Protein AF-A0A4R4FEY7-F1 (afdb_monomer)

Radius of gyration: 31.09 Å; Cα contacts (8 Å, |Δi|>4): 64; chains: 1; bounding box: 68×22×89 Å

Nearest PDB structures (foldseek):
  1wn0-assembly4_D  TM=7.585E-01  e=7.814E-01  Zea mays
  3g6b-assembly1_B  TM=3.145E-01  e=7.622E+00  Thermotoga maritima

Solvent-accessible surface area (backbone atoms only — not comparable to full-atom values): 7203 Å² total; per-residue (Å²): 131,88,80,80,54,65,69,60,53,52,51,53,51,52,55,48,48,67,56,50,48,58,53,53,52,49,52,54,50,52,55,50,51,52,52,51,53,50,52,49,50,57,50,47,56,51,48,52,54,52,50,52,53,50,46,47,57,54,49,30,54,52,22,48,54,39,50,55,77,43,96,46,74,68,39,48,55,50,27,55,55,28,48,59,47,41,72,70,72,46,64,77,87,48,46,66,58,54,52,49,33,50,52,22,54,76,70,65,38,42,68,64,23,48,55,50,47,54,53,50,53,54,54,49,52,55,52,68,74,72,109

Mean predicted aligned error: 7.51 Å

pLDDT: mean 91.66, std 7.87, range [46.84, 97.81]

Structure (mmCIF, N/CA/C/O backbone):
data_AF-A0A4R4FEY7-F1
#
_entry.id   AF-A0A4R4FEY7-F1
#
loop_
_atom_site.group_PDB
_atom_site.id
_atom_site.type_symbol
_atom_site.label_atom_id
_atom_site.label_alt_id
_atom_site.label_comp_id
_atom_site.label_asym_id
_atom_site.label_entity_id
_atom_site.label_seq_id
_atom_site.pdbx_PDB_ins_code
_atom_site.Cartn_x
_atom_site.Cartn_y
_atom_site.Cartn_z
_atom_site.occupancy
_atom_site.B_iso_or_equiv
_atom_site.auth_seq_id
_atom_site.auth_comp_id
_atom_site.auth_asym_id
_atom_site.auth_atom_id
_atom_site.pdbx_PDB_model_num
ATOM 1 N N . MET A 1 1 ? -46.992 4.083 63.323 1.00 46.84 1 MET A N 1
ATOM 2 C CA . MET A 1 1 ? -46.367 4.275 61.996 1.00 46.84 1 MET A CA 1
ATOM 3 C C . MET A 1 1 ? -45.077 5.052 62.200 1.00 46.84 1 MET A C 1
ATOM 5 O O . MET A 1 1 ? -45.157 6.118 62.804 1.00 46.84 1 MET A O 1
ATOM 9 N N . PRO A 1 2 ? -43.904 4.530 61.811 1.00 54.94 2 PRO A N 1
ATOM 10 C CA . PRO A 1 2 ? -42.659 5.277 61.961 1.00 54.94 2 PRO A CA 1
ATOM 11 C C . PRO A 1 2 ? -42.690 6.509 61.040 1.00 54.94 2 PRO A C 1
ATOM 13 O O . PRO A 1 2 ? -43.054 6.396 59.870 1.00 54.94 2 PRO A O 1
ATOM 16 N N . LYS A 1 3 ? -42.367 7.693 61.579 1.00 62.09 3 LYS A N 1
ATOM 17 C CA . LYS A 1 3 ? -42.217 8.931 60.801 1.00 62.09 3 LYS A CA 1
ATOM 18 C C . LYS A 1 3 ? -40.841 8.891 60.144 1.00 62.09 3 LYS A C 1
ATOM 20 O O . LYS A 1 3 ? -39.835 8.901 60.843 1.00 62.09 3 LYS A O 1
ATOM 25 N N . LEU A 1 4 ? -40.804 8.789 58.820 1.00 63.25 4 LEU A N 1
ATOM 26 C CA . LEU A 1 4 ? -39.567 8.940 58.059 1.00 63.25 4 LEU A CA 1
ATOM 27 C C . LEU A 1 4 ? -39.029 10.357 58.276 1.00 63.25 4 LEU A C 1
ATOM 29 O O . LEU A 1 4 ? -39.706 11.329 57.939 1.00 63.25 4 LEU A O 1
ATOM 33 N N . ASP A 1 5 ? -37.827 10.467 58.842 1.00 80.31 5 ASP A N 1
ATOM 34 C CA . ASP A 1 5 ? -37.136 11.746 58.964 1.00 80.31 5 ASP A CA 1
ATOM 35 C C . ASP A 1 5 ? -36.700 12.198 57.570 1.00 80.31 5 ASP A C 1
ATOM 37 O O . ASP A 1 5 ? -35.893 11.544 56.894 1.00 80.31 5 ASP A O 1
ATOM 41 N N . LEU A 1 6 ? -37.271 13.311 57.114 1.00 82.50 6 LEU A N 1
ATOM 42 C CA . LEU A 1 6 ? -37.060 13.838 55.767 1.00 82.50 6 LEU A CA 1
ATOM 43 C C . LEU A 1 6 ? -35.563 14.076 55.502 1.00 82.50 6 LEU A C 1
ATOM 45 O O . LEU A 1 6 ? -35.053 13.724 54.442 1.00 82.50 6 LEU A O 1
ATOM 49 N N . THR A 1 7 ? -34.842 14.578 56.507 1.00 87.31 7 THR A N 1
ATOM 50 C CA . THR A 1 7 ? -33.394 14.825 56.469 1.00 87.31 7 THR A CA 1
ATOM 51 C C . THR A 1 7 ? -32.582 13.546 56.266 1.00 87.31 7 THR A C 1
ATOM 53 O O . THR A 1 7 ? -31.663 13.517 55.445 1.00 87.31 7 THR A O 1
ATOM 56 N N . VAL A 1 8 ? -32.930 12.469 56.979 1.00 87.19 8 VAL A N 1
ATOM 57 C CA . VAL A 1 8 ? -32.264 11.164 56.836 1.00 87.19 8 VAL A CA 1
ATOM 58 C C . VAL A 1 8 ? -32.543 10.587 55.449 1.00 87.19 8 VAL A C 1
ATOM 60 O O . VAL A 1 8 ? -31.625 10.128 54.774 1.00 87.19 8 VAL A O 1
ATOM 63 N N . THR A 1 9 ? -33.786 10.694 54.980 1.00 88.56 9 THR A N 1
ATOM 64 C CA . THR A 1 9 ? -34.2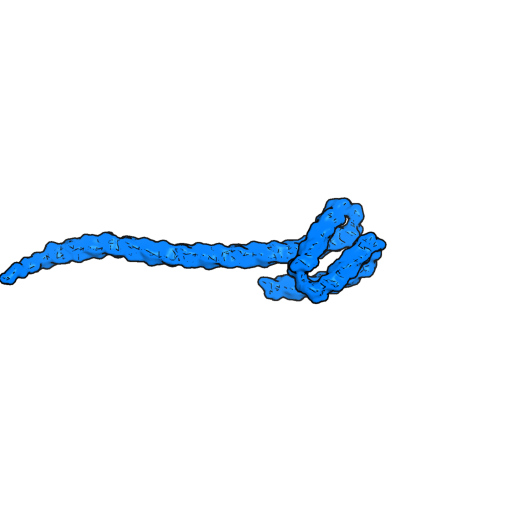02 10.195 53.661 1.00 88.56 9 THR A CA 1
ATOM 65 C C . THR A 1 9 ? -33.456 10.908 52.527 1.00 88.56 9 THR A C 1
ATOM 67 O O . THR A 1 9 ? -32.903 10.253 51.647 1.00 88.56 9 THR A O 1
ATOM 70 N N . ILE A 1 10 ? -33.362 12.242 52.577 1.00 91.19 10 ILE A N 1
ATOM 71 C CA . ILE A 1 10 ? -32.621 13.046 51.591 1.00 91.19 10 ILE A CA 1
ATOM 72 C C . ILE A 1 10 ? -31.123 12.709 51.616 1.00 91.19 10 ILE A C 1
ATOM 74 O O . ILE A 1 10 ? -30.510 12.565 50.560 1.00 91.19 10 ILE A O 1
ATOM 78 N N . SER A 1 11 ? -30.535 12.537 52.803 1.00 91.81 11 SER A N 1
ATOM 79 C CA . SER A 1 11 ? -29.104 12.231 52.943 1.00 91.81 11 SER A CA 1
ATOM 80 C C . SER A 1 11 ? -28.746 10.863 52.355 1.00 91.81 11 SER A C 1
ATOM 82 O O . SER A 1 11 ? -27.734 10.730 51.669 1.00 91.81 11 SER A O 1
ATOM 84 N N . VAL A 1 12 ? -29.602 9.855 52.560 1.00 91.44 12 VAL A N 1
ATOM 85 C CA . VAL A 1 12 ? -29.435 8.516 51.970 1.00 91.44 12 VAL A CA 1
ATOM 86 C C . VAL A 1 12 ? -29.548 8.568 50.445 1.00 91.44 12 VAL A C 1
ATOM 88 O O . VAL A 1 12 ? -28.734 7.958 49.752 1.00 91.44 12 VAL A O 1
ATOM 91 N N . ILE A 1 13 ? -30.503 9.334 49.906 1.00 92.56 13 ILE A N 1
ATOM 92 C CA . ILE A 1 13 ? -30.651 9.520 48.455 1.00 92.56 13 ILE A CA 1
ATOM 93 C C . ILE A 1 13 ? -29.408 10.196 47.865 1.00 92.56 13 ILE A C 1
ATOM 95 O O . ILE A 1 13 ? -28.875 9.720 46.867 1.00 92.56 13 ILE A O 1
ATOM 99 N N . LEU A 1 14 ? -28.903 11.263 48.492 1.00 92.50 14 LEU A N 1
ATOM 100 C CA . LEU A 1 14 ? -27.694 11.954 48.035 1.00 92.50 14 LEU A CA 1
ATOM 101 C C . LEU A 1 14 ? -26.465 11.040 48.056 1.00 92.50 14 LEU A C 1
ATOM 103 O O . LEU A 1 14 ? -25.702 11.035 47.092 1.00 92.50 14 LEU A O 1
ATOM 107 N N . ALA A 1 15 ? -26.298 10.231 49.104 1.00 91.69 15 ALA A N 1
ATOM 108 C CA . ALA A 1 15 ? -25.209 9.259 49.191 1.00 91.69 15 ALA A CA 1
ATOM 109 C C . ALA A 1 15 ? -25.302 8.178 48.095 1.00 91.69 15 ALA A C 1
ATOM 111 O O . ALA A 1 15 ? -24.294 7.818 47.480 1.00 91.69 15 ALA A O 1
ATOM 112 N N . LEU A 1 16 ? -26.513 7.698 47.789 1.00 91.50 16 LEU A N 1
ATOM 113 C CA . LEU A 1 16 ? -26.755 6.763 46.685 1.00 91.50 16 LEU A CA 1
ATOM 114 C C . LEU A 1 16 ? -26.474 7.409 45.322 1.00 91.50 16 LEU A C 1
ATOM 116 O O . LEU A 1 16 ? -25.776 6.831 44.492 1.00 91.50 16 LEU A O 1
ATOM 120 N N . CYS A 1 17 ? -26.945 8.631 45.084 1.00 91.19 17 CYS A N 1
ATOM 121 C CA . CYS A 1 17 ? -26.667 9.350 43.844 1.00 91.19 17 CYS A CA 1
ATOM 122 C C . CYS A 1 17 ? -25.167 9.622 43.669 1.00 91.19 17 CYS A C 1
ATOM 124 O O . CYS A 1 17 ? -24.641 9.414 42.576 1.00 91.19 17 CYS A O 1
ATOM 126 N N . ALA A 1 18 ? -24.463 10.028 44.727 1.00 91.50 18 ALA A N 1
ATOM 127 C CA . ALA A 1 18 ? -23.030 10.316 44.686 1.00 91.50 18 ALA A CA 1
ATOM 128 C C . ALA A 1 18 ? -22.169 9.075 44.394 1.00 91.50 18 ALA A C 1
ATOM 130 O O . ALA A 1 18 ? -21.077 9.211 43.855 1.00 91.50 18 ALA A O 1
ATOM 131 N N . THR A 1 19 ? -22.655 7.870 44.705 1.00 90.19 19 THR A N 1
ATOM 132 C CA . THR A 1 19 ? -21.937 6.606 44.458 1.00 90.19 19 THR A CA 1
ATOM 133 C C . THR A 1 19 ? -22.311 5.970 43.117 1.00 90.19 19 THR A C 1
ATOM 135 O O . THR A 1 19 ? -21.446 5.500 42.370 1.00 90.19 19 THR A O 1
ATOM 138 N N . ILE A 1 20 ? -23.596 5.995 42.760 1.00 93.38 20 ILE A N 1
ATOM 139 C CA . ILE A 1 20 ? -24.102 5.388 41.525 1.00 93.38 20 ILE A CA 1
ATOM 140 C C . ILE A 1 20 ? -23.758 6.252 40.305 1.00 93.38 20 ILE A C 1
ATOM 142 O O . ILE A 1 20 ? -23.357 5.719 39.269 1.00 93.38 20 ILE A O 1
ATOM 146 N N . THR A 1 21 ? -23.863 7.581 40.412 1.00 93.38 21 THR A N 1
ATOM 147 C CA . THR A 1 21 ? -23.668 8.486 39.263 1.00 93.38 21 THR A CA 1
ATOM 148 C C . THR A 1 21 ? -22.259 8.388 38.663 1.00 93.38 21 THR A C 1
ATOM 150 O O . THR A 1 21 ? -22.165 8.209 37.444 1.00 93.38 21 THR A O 1
ATOM 153 N N . PRO A 1 22 ? -21.157 8.414 39.445 1.00 92.06 22 PRO A N 1
ATOM 154 C CA . PRO A 1 22 ? -19.812 8.212 38.902 1.00 92.06 22 PRO A CA 1
ATOM 155 C C . PRO A 1 22 ? -19.632 6.833 38.265 1.00 92.06 22 PRO A C 1
ATOM 157 O O . PRO A 1 22 ? -18.966 6.722 37.238 1.00 92.06 22 PRO A O 1
ATOM 160 N N . SER A 1 23 ? -20.267 5.796 38.819 1.00 92.81 23 SER A N 1
ATOM 161 C CA . SER A 1 23 ? -20.192 4.424 38.300 1.00 92.81 23 SER A CA 1
ATOM 162 C C . SER A 1 23 ? -20.841 4.308 36.916 1.00 92.81 23 SER A C 1
ATOM 164 O O . SER A 1 23 ? -20.221 3.814 35.972 1.00 92.81 23 SER A O 1
ATOM 166 N N . ILE A 1 24 ? -22.060 4.841 36.762 1.00 94.00 24 ILE A N 1
ATOM 167 C CA . ILE A 1 24 ? -22.772 4.895 35.475 1.00 94.00 24 ILE A CA 1
ATOM 168 C C . ILE A 1 24 ? -21.994 5.751 34.471 1.00 94.00 24 ILE A C 1
ATOM 170 O O . ILE A 1 24 ? -21.752 5.318 33.345 1.00 94.00 24 ILE A O 1
ATOM 174 N N . THR A 1 25 ? -21.555 6.941 34.888 1.00 94.69 25 THR A N 1
ATOM 175 C CA . THR A 1 25 ? -20.788 7.865 34.038 1.00 94.69 25 THR A CA 1
ATOM 176 C C . THR A 1 25 ? -19.501 7.215 33.532 1.00 94.69 25 THR A C 1
ATOM 178 O O . THR A 1 25 ? -19.213 7.276 32.338 1.00 94.69 25 THR A O 1
ATOM 181 N N . THR A 1 26 ? -18.763 6.524 34.404 1.00 94.12 26 THR A N 1
ATOM 182 C CA . THR A 1 26 ? -17.527 5.817 34.037 1.00 94.12 26 THR A CA 1
ATOM 183 C C . THR A 1 26 ? -17.809 4.693 33.044 1.00 94.12 26 THR A C 1
ATOM 185 O O . THR A 1 26 ? -17.103 4.564 32.047 1.00 94.12 26 THR A O 1
ATOM 188 N N . PHE A 1 27 ? -18.874 3.914 33.254 1.00 95.50 27 PHE A N 1
ATOM 189 C CA . PHE A 1 27 ? -19.265 2.857 32.323 1.00 95.50 27 PHE A CA 1
ATOM 190 C C . PHE A 1 27 ? -19.634 3.405 30.935 1.00 95.50 27 PHE A C 1
ATOM 192 O O . PHE A 1 27 ? -19.143 2.898 29.922 1.00 95.50 27 PHE A O 1
ATOM 199 N N . LEU A 1 28 ? -20.456 4.461 30.874 1.00 95.12 28 LEU A N 1
ATOM 200 C CA . LEU A 1 28 ? -20.828 5.110 29.613 1.00 95.12 28 LEU A CA 1
ATOM 201 C C . LEU A 1 28 ? -19.598 5.679 28.900 1.00 95.12 28 LEU A C 1
ATOM 203 O O . LEU A 1 28 ? -19.428 5.447 27.701 1.00 95.12 28 LEU A O 1
ATOM 207 N N . ASN A 1 29 ? -18.731 6.379 29.635 1.00 95.94 29 ASN A N 1
ATOM 208 C CA . ASN A 1 29 ? -17.514 6.963 29.086 1.00 95.94 29 ASN A CA 1
ATOM 209 C C . ASN A 1 29 ? -16.577 5.881 28.532 1.00 95.94 29 ASN A C 1
ATOM 211 O O . ASN A 1 29 ? -16.143 5.979 27.389 1.00 95.94 29 ASN A O 1
ATOM 215 N N . ASN A 1 30 ? -16.345 4.797 29.277 1.00 96.25 30 ASN A N 1
ATOM 216 C CA . ASN A 1 30 ? -15.502 3.690 28.824 1.00 96.25 30 ASN A CA 1
ATOM 217 C C . ASN A 1 30 ? -16.069 3.026 27.566 1.00 96.25 30 ASN A C 1
ATOM 219 O O . ASN A 1 30 ? -15.334 2.765 26.616 1.00 96.25 30 ASN A O 1
ATOM 223 N N . ARG A 1 31 ? -17.386 2.796 27.512 1.00 96.69 31 ARG A N 1
ATOM 224 C CA . ARG A 1 31 ? -18.038 2.243 26.317 1.00 96.69 31 ARG A CA 1
ATOM 225 C C . ARG A 1 31 ? -17.882 3.164 25.109 1.00 96.69 31 ARG A C 1
ATOM 227 O O . ARG A 1 31 ? -17.616 2.684 24.006 1.00 96.69 31 ARG A O 1
ATOM 234 N N . HIS A 1 32 ? -18.050 4.468 25.306 1.00 96.75 32 HIS A N 1
ATOM 235 C CA . HIS A 1 32 ? -17.859 5.456 24.251 1.00 96.75 32 HIS A CA 1
ATOM 236 C C . HIS A 1 32 ? -16.401 5.487 23.769 1.00 96.75 32 HIS A C 1
ATOM 238 O O . HIS A 1 32 ? -16.157 5.391 22.569 1.00 96.75 32 HIS A O 1
ATOM 244 N N . GLN A 1 33 ? -15.434 5.538 24.689 1.00 96.25 33 GLN A N 1
ATOM 245 C CA . GLN A 1 33 ? -14.004 5.524 24.371 1.00 96.25 33 GLN A CA 1
ATOM 246 C C . GLN A 1 33 ? -13.587 4.253 23.626 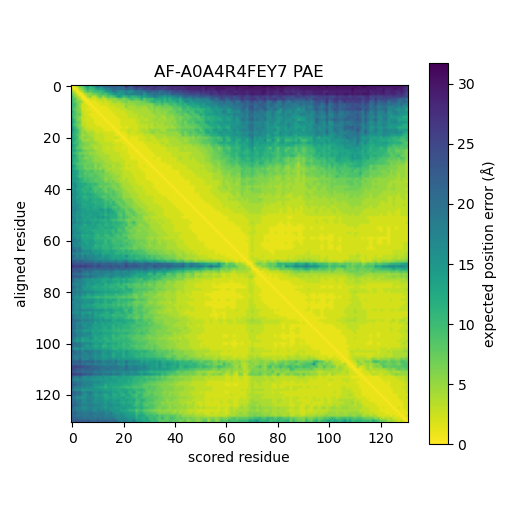1.00 96.25 33 GLN A C 1
ATOM 248 O O . GLN A 1 33 ? -12.868 4.339 22.634 1.00 96.25 33 GLN A O 1
ATOM 253 N N . LEU A 1 34 ? -14.084 3.082 24.036 1.00 97.25 34 LEU A N 1
ATOM 254 C CA . LEU A 1 34 ? -13.835 1.826 23.325 1.00 97.25 34 LEU A CA 1
ATOM 255 C C . LEU A 1 34 ? -14.374 1.869 21.892 1.00 97.25 34 LEU A C 1
ATOM 257 O O . LEU A 1 34 ? -13.686 1.445 20.964 1.00 97.25 34 LEU A O 1
ATOM 261 N N . LYS A 1 35 ? -15.584 2.406 21.695 1.00 97.25 35 LYS A N 1
ATOM 262 C CA . LYS A 1 35 ? -16.168 2.563 20.358 1.00 97.25 35 LYS A CA 1
ATOM 263 C C . LYS A 1 35 ? -15.341 3.518 19.493 1.00 97.25 35 LYS A C 1
ATOM 265 O O . LYS A 1 35 ? -15.076 3.194 18.341 1.00 97.25 35 LYS A O 1
ATOM 270 N N . MET A 1 36 ? -14.927 4.658 20.044 1.00 97.50 36 MET A N 1
ATOM 271 C CA . MET A 1 36 ? -14.096 5.632 19.333 1.00 97.50 36 MET A CA 1
ATOM 272 C C . MET A 1 36 ? -12.747 5.039 18.938 1.00 97.50 36 MET A C 1
ATOM 274 O O . MET A 1 36 ? -12.396 5.077 17.765 1.00 97.50 36 MET A O 1
ATOM 278 N N . LYS A 1 37 ? -12.053 4.386 19.875 1.00 97.50 37 LYS A N 1
ATOM 279 C CA . LYS A 1 37 ? -10.769 3.732 19.603 1.00 97.50 37 LYS A CA 1
ATOM 280 C C . LYS A 1 37 ? -10.888 2.660 18.520 1.00 97.50 37 LYS A C 1
ATOM 282 O O . LYS A 1 37 ? -10.005 2.537 17.681 1.00 97.50 37 LYS A O 1
ATOM 287 N N . LYS A 1 38 ? -11.986 1.897 18.506 1.00 97.38 38 LYS A N 1
ATOM 288 C CA . LYS A 1 38 ? -12.238 0.912 17.446 1.00 97.38 38 LYS A CA 1
ATOM 289 C C . LYS A 1 38 ? -12.373 1.580 16.073 1.00 97.38 38 LYS A C 1
ATOM 291 O O . LYS A 1 38 ? -11.746 1.130 15.124 1.00 97.38 38 LYS A O 1
ATOM 296 N N . LEU A 1 39 ? -13.154 2.657 15.981 1.00 97.19 39 LEU A N 1
ATOM 297 C CA . LEU A 1 39 ? -13.322 3.410 14.734 1.00 97.19 39 LEU A CA 1
ATOM 298 C C . LEU A 1 39 ? -12.010 4.053 14.266 1.00 97.19 39 LEU A C 1
ATOM 300 O O . LEU A 1 39 ? -11.734 4.069 13.071 1.00 97.19 39 LEU A O 1
ATOM 304 N N . GLU A 1 40 ? -11.197 4.559 15.194 1.00 97.31 40 GLU A N 1
ATOM 305 C CA . GLU A 1 40 ? -9.871 5.106 14.893 1.00 97.31 40 GLU A CA 1
ATOM 306 C C . GLU A 1 40 ? -8.930 4.041 14.329 1.00 97.31 40 GLU A C 1
ATOM 308 O O . GLU A 1 40 ? -8.277 4.303 13.324 1.00 97.31 40 GLU A O 1
ATOM 313 N N . LEU A 1 41 ? -8.900 2.840 14.918 1.00 97.38 41 LEU A N 1
ATOM 314 C CA . LEU A 1 41 ? -8.095 1.725 14.411 1.00 97.38 41 LEU A CA 1
ATOM 315 C C . LEU A 1 41 ? -8.547 1.290 13.011 1.00 97.38 41 LEU A C 1
ATOM 317 O O . LEU A 1 41 ? -7.720 1.195 12.112 1.00 97.38 41 LEU A O 1
ATOM 321 N N . GLU A 1 42 ? -9.853 1.120 12.789 1.00 96.62 42 GLU A N 1
ATOM 322 C CA . GLU A 1 42 ? -10.390 0.769 11.465 1.00 96.62 42 GLU A CA 1
ATOM 323 C C . GLU A 1 42 ? -10.083 1.847 10.408 1.00 96.62 42 GLU A C 1
ATOM 325 O O . GLU A 1 42 ? -9.817 1.542 9.244 1.00 96.62 42 GLU A O 1
ATOM 330 N N . LEU A 1 43 ? -10.135 3.128 10.786 1.00 96.19 43 LEU A N 1
ATOM 331 C CA . LEU A 1 43 ? -9.756 4.236 9.908 1.00 96.19 43 LEU A CA 1
ATOM 332 C C . LEU A 1 43 ? -8.249 4.228 9.625 1.00 96.19 43 LEU A C 1
ATOM 334 O O . LEU A 1 43 ? -7.841 4.493 8.494 1.00 96.19 43 LEU A O 1
ATOM 338 N N . GLN A 1 44 ? -7.435 3.948 10.641 1.00 96.62 44 GLN A N 1
ATOM 339 C CA . GLN A 1 44 ? -5.983 3.900 10.536 1.00 96.62 44 GLN A CA 1
ATOM 340 C C . GLN A 1 44 ? -5.540 2.782 9.589 1.00 96.62 44 GLN A C 1
ATOM 342 O O . GLN A 1 44 ? -4.813 3.065 8.644 1.00 96.62 44 GLN A O 1
ATOM 347 N N . GLU A 1 45 ? -6.063 1.565 9.751 1.00 95.94 45 GLU A N 1
ATOM 348 C CA . GLU A 1 45 ? -5.787 0.432 8.853 1.00 95.94 45 GLU A CA 1
ATOM 349 C C . GLU A 1 45 ? -6.143 0.766 7.395 1.00 95.94 45 GLU A C 1
ATOM 351 O O . GLU A 1 45 ? -5.370 0.508 6.470 1.00 95.94 45 GLU A O 1
ATOM 356 N N . LYS A 1 46 ? -7.298 1.411 7.168 1.00 94.44 46 LYS A N 1
ATOM 357 C CA . LYS A 1 46 ? -7.707 1.856 5.825 1.00 94.44 46 LYS A CA 1
ATOM 358 C C . LYS A 1 46 ? -6.752 2.896 5.247 1.00 94.44 46 LYS A C 1
ATOM 360 O O . LYS A 1 46 ? -6.414 2.816 4.068 1.00 94.44 46 LYS A O 1
ATOM 365 N N . LYS A 1 47 ? -6.329 3.874 6.051 1.00 95.12 47 LYS A N 1
ATOM 366 C CA . LYS A 1 47 ? -5.373 4.905 5.624 1.00 95.12 47 LYS A CA 1
ATOM 367 C C . LYS A 1 47 ? -4.017 4.302 5.290 1.00 95.12 47 LYS A C 1
ATOM 369 O O . LYS A 1 47 ? -3.459 4.652 4.258 1.00 95.12 47 LYS A O 1
ATOM 374 N N . GLU A 1 48 ? -3.512 3.399 6.122 1.00 95.62 48 GLU A N 1
ATOM 375 C CA . GLU A 1 48 ? -2.238 2.714 5.894 1.00 95.62 48 GLU A CA 1
ATOM 376 C C . GLU A 1 48 ? -2.260 1.935 4.581 1.00 95.62 48 GLU A C 1
ATOM 378 O O . GLU A 1 48 ? -1.363 2.106 3.759 1.00 95.62 48 GLU A O 1
ATOM 383 N N . LEU A 1 49 ? -3.331 1.179 4.315 1.00 92.44 49 LEU A N 1
ATOM 384 C CA . LEU A 1 49 ? -3.484 0.465 3.048 1.00 92.44 49 LEU A CA 1
ATOM 385 C C . LEU A 1 49 ? -3.559 1.416 1.841 1.00 92.44 49 LEU A C 1
ATOM 387 O O . LEU A 1 49 ? -2.954 1.143 0.803 1.00 92.44 49 LEU A O 1
ATOM 391 N N . LEU A 1 50 ? -4.295 2.526 1.961 1.00 93.50 50 LEU A N 1
ATOM 392 C CA . LEU A 1 50 ? -4.402 3.534 0.902 1.00 93.50 50 LEU A CA 1
ATOM 393 C C . LEU A 1 50 ? -3.050 4.196 0.612 1.00 93.50 50 LEU A C 1
ATOM 395 O O . LEU A 1 50 ? -2.662 4.305 -0.551 1.00 93.50 50 LEU A O 1
ATOM 399 N N . PHE A 1 51 ? -2.324 4.611 1.652 1.00 94.88 51 PHE A N 1
ATOM 400 C CA . PHE A 1 51 ? -1.011 5.235 1.504 1.00 94.88 51 PHE A CA 1
ATOM 401 C C . PHE A 1 51 ? 0.016 4.265 0.942 1.00 94.88 51 PHE A C 1
ATOM 403 O O . PHE A 1 51 ? 0.727 4.634 0.013 1.00 94.88 51 PHE A O 1
ATOM 410 N N . TYR A 1 52 ? 0.032 3.024 1.424 1.00 95.81 52 TYR A N 1
ATOM 411 C CA . TYR A 1 52 ? 0.914 1.995 0.895 1.00 95.81 52 TYR A CA 1
ATOM 412 C C . TYR A 1 52 ? 0.642 1.738 -0.590 1.00 95.81 52 TYR A C 1
ATOM 414 O O . TYR A 1 52 ? 1.551 1.743 -1.413 1.00 95.81 52 TYR A O 1
ATOM 422 N N . ARG A 1 53 ? -0.629 1.599 -0.982 1.00 94.81 53 ARG A N 1
ATOM 423 C CA . ARG A 1 53 ? -0.974 1.402 -2.393 1.00 94.81 53 ARG A CA 1
ATOM 424 C C . ARG A 1 53 ? -0.547 2.595 -3.252 1.00 94.81 53 ARG A C 1
ATOM 426 O O . ARG A 1 53 ? -0.000 2.406 -4.336 1.00 94.81 53 ARG A O 1
ATOM 433 N N . ARG A 1 54 ? -0.781 3.819 -2.771 1.00 95.44 54 ARG A N 1
ATOM 434 C CA . ARG A 1 54 ? -0.341 5.050 -3.435 1.00 95.44 54 ARG A CA 1
ATOM 435 C C . ARG A 1 54 ? 1.178 5.091 -3.605 1.00 95.44 54 ARG A C 1
ATOM 437 O O . ARG A 1 54 ? 1.645 5.435 -4.686 1.00 95.44 54 ARG A O 1
ATOM 444 N N . GLU A 1 55 ? 1.922 4.702 -2.576 1.00 96.69 55 GLU A N 1
ATOM 445 C CA . GLU A 1 55 ? 3.378 4.595 -2.619 1.00 96.69 55 GLU A CA 1
ATOM 446 C C . GLU A 1 55 ? 3.835 3.627 -3.715 1.00 96.69 55 GLU A C 1
ATOM 448 O O . GLU A 1 55 ? 4.702 3.988 -4.507 1.00 96.69 55 GLU A O 1
ATOM 453 N N . VAL A 1 56 ? 3.203 2.453 -3.842 1.00 97.69 56 VAL A N 1
ATOM 454 C CA . VAL A 1 56 ? 3.518 1.495 -4.918 1.00 97.69 56 VAL A CA 1
ATOM 455 C C . VAL A 1 56 ? 3.311 2.122 -6.302 1.00 97.69 56 VAL A C 1
ATOM 457 O O . VAL A 1 56 ? 4.192 2.001 -7.152 1.00 97.69 56 VAL A O 1
ATOM 460 N N . TYR A 1 57 ? 2.202 2.839 -6.536 1.00 96.75 57 TYR A N 1
ATOM 461 C CA . TYR A 1 57 ? 1.982 3.545 -7.809 1.00 96.75 57 TYR A CA 1
ATOM 462 C C . TYR A 1 57 ? 3.064 4.590 -8.093 1.00 96.75 57 TYR A C 1
ATOM 464 O O . TYR A 1 57 ? 3.634 4.620 -9.185 1.00 96.75 57 TYR A O 1
ATOM 472 N N . GLU A 1 58 ? 3.324 5.467 -7.125 1.00 96.19 58 GLU A N 1
ATOM 473 C CA . GLU A 1 58 ? 4.245 6.591 -7.290 1.00 96.19 58 GLU A CA 1
ATOM 474 C C . GLU A 1 58 ? 5.688 6.110 -7.481 1.00 96.19 58 GLU A C 1
ATOM 476 O O . GLU A 1 58 ? 6.387 6.590 -8.378 1.00 96.19 58 GLU A O 1
ATOM 481 N N . ASN A 1 59 ? 6.126 5.128 -6.692 1.00 97.69 59 ASN A N 1
ATOM 482 C CA . ASN A 1 59 ? 7.478 4.593 -6.776 1.00 97.69 59 ASN A CA 1
ATOM 483 C C . ASN A 1 59 ? 7.685 3.716 -8.013 1.00 97.69 59 ASN A C 1
ATOM 485 O O . ASN A 1 59 ? 8.725 3.859 -8.655 1.00 97.69 59 ASN A O 1
ATOM 489 N N . TYR A 1 60 ? 6.703 2.905 -8.426 1.00 97.75 60 TYR A N 1
ATOM 490 C CA . TYR A 1 60 ? 6.801 2.186 -9.699 1.00 97.75 60 TYR A CA 1
ATOM 491 C C . TYR A 1 60 ? 7.009 3.158 -10.863 1.00 97.75 60 TYR A C 1
ATOM 493 O O . TYR A 1 60 ? 7.948 2.998 -11.644 1.00 97.75 60 TYR A O 1
ATOM 501 N N . LEU A 1 61 ? 6.201 4.222 -10.944 1.00 95.94 61 LEU A N 1
ATOM 502 C CA . LEU A 1 61 ? 6.357 5.235 -11.989 1.00 95.94 61 LEU A CA 1
ATOM 503 C C . LEU A 1 61 ? 7.720 5.939 -11.909 1.00 95.94 61 LEU A C 1
ATOM 505 O O . LEU A 1 61 ? 8.404 6.108 -12.920 1.00 95.94 61 LEU A O 1
ATOM 509 N N . LYS A 1 62 ? 8.145 6.327 -10.705 1.00 95.69 62 LYS A N 1
ATOM 510 C CA . LYS A 1 62 ? 9.431 6.991 -10.472 1.00 95.69 62 LYS A CA 1
ATOM 511 C C . LYS A 1 62 ? 10.610 6.140 -10.945 1.00 95.69 62 LYS A C 1
ATOM 513 O O . LYS A 1 62 ? 11.464 6.660 -11.664 1.00 95.69 62 LYS A O 1
ATOM 518 N N . TYR A 1 63 ? 10.683 4.873 -10.538 1.00 95.94 63 TYR A N 1
ATOM 519 C CA . TYR A 1 63 ? 11.821 4.011 -10.866 1.00 95.94 63 TYR A CA 1
ATOM 520 C C . TYR A 1 63 ? 11.776 3.518 -12.310 1.00 95.94 63 TYR A C 1
ATOM 522 O O . TYR A 1 63 ? 12.817 3.511 -12.957 1.00 95.94 63 TYR A O 1
ATOM 530 N N . THR A 1 64 ? 10.587 3.275 -12.874 1.00 95.19 64 THR A N 1
ATOM 531 C CA . THR A 1 64 ? 10.434 3.010 -14.317 1.00 95.19 64 THR A CA 1
ATOM 532 C C . THR A 1 64 ? 11.023 4.151 -15.144 1.00 95.19 64 THR A C 1
ATOM 534 O O . THR A 1 64 ? 11.865 3.931 -16.010 1.00 95.19 64 THR A O 1
ATOM 537 N N . MET A 1 65 ? 10.649 5.398 -14.838 1.00 93.62 65 MET A N 1
ATOM 538 C CA . MET A 1 65 ? 11.152 6.564 -15.567 1.00 93.62 65 MET A CA 1
ATOM 539 C C . MET A 1 65 ? 12.670 6.726 -15.429 1.00 93.62 65 MET A C 1
ATOM 541 O O . MET A 1 65 ? 13.336 7.133 -16.385 1.00 93.62 65 MET A O 1
ATOM 545 N N . ARG A 1 66 ? 13.224 6.401 -14.253 1.00 93.06 66 ARG A N 1
ATOM 546 C CA . ARG A 1 66 ? 14.674 6.394 -14.039 1.00 93.06 66 ARG A CA 1
ATOM 547 C C . ARG A 1 66 ? 15.351 5.343 -14.905 1.00 93.06 66 ARG A C 1
ATOM 549 O O . ARG A 1 66 ? 16.243 5.735 -15.638 1.00 93.06 66 ARG A O 1
ATOM 556 N N . CYS A 1 67 ? 14.879 4.099 -14.924 1.00 91.62 67 CYS A N 1
ATOM 557 C CA . CYS A 1 67 ? 15.438 3.045 -15.778 1.00 91.62 67 CYS A CA 1
ATOM 558 C C . CYS A 1 67 ? 15.349 3.364 -17.277 1.00 91.62 67 CYS A C 1
ATOM 560 O O . CYS A 1 67 ? 16.231 2.978 -18.037 1.00 91.62 67 CYS A O 1
ATOM 562 N N . ILE A 1 68 ? 14.323 4.104 -17.713 1.00 90.94 68 ILE A N 1
ATOM 563 C CA . ILE A 1 68 ? 14.208 4.552 -19.111 1.00 90.94 68 ILE A CA 1
ATOM 564 C C . ILE A 1 68 ? 15.289 5.591 -19.471 1.00 90.94 68 ILE A C 1
ATOM 566 O O . ILE A 1 68 ? 15.779 5.595 -20.598 1.00 90.94 68 ILE A O 1
ATOM 570 N N . HIS A 1 69 ? 15.660 6.487 -18.546 1.00 86.00 69 HIS A N 1
ATOM 571 C CA . HIS A 1 69 ? 16.513 7.654 -18.843 1.00 86.00 69 HIS A CA 1
ATOM 572 C C . HIS A 1 69 ? 17.940 7.569 -18.297 1.00 86.00 69 HIS A C 1
ATOM 574 O O . HIS A 1 69 ? 18.813 8.319 -18.737 1.00 86.00 69 HIS A O 1
ATOM 580 N N . ARG A 1 70 ? 18.172 6.740 -17.283 1.00 80.19 70 ARG A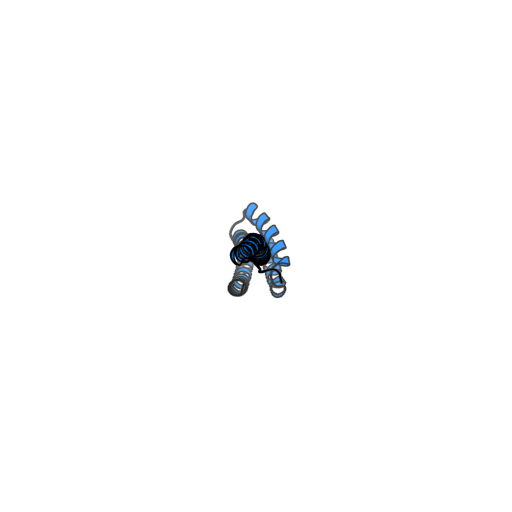 N 1
ATOM 581 C CA . ARG A 1 70 ? 19.426 6.627 -16.543 1.00 80.19 70 ARG A CA 1
ATOM 582 C C . ARG A 1 70 ? 19.740 5.160 -16.317 1.00 80.19 70 ARG A C 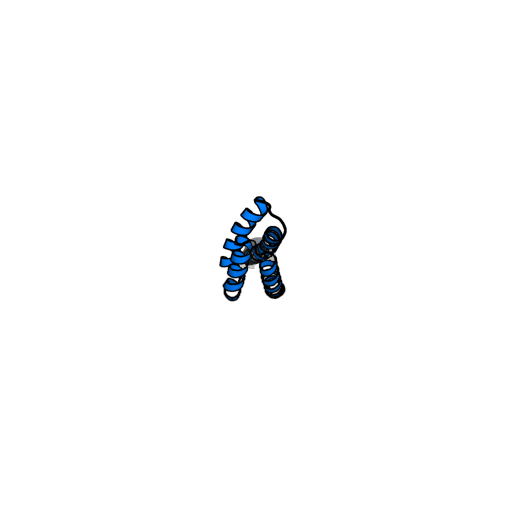1
ATOM 584 O O . ARG A 1 70 ? 18.881 4.377 -15.930 1.00 80.19 70 ARG A O 1
ATOM 591 N N . ASP A 1 71 ? 21.001 4.824 -16.534 1.00 69.69 71 ASP A N 1
ATOM 592 C CA . ASP A 1 71 ? 21.535 3.502 -16.245 1.00 69.69 71 ASP A CA 1
ATOM 593 C C . ASP A 1 71 ? 22.236 3.569 -14.883 1.00 69.69 71 ASP A C 1
ATOM 595 O O . ASP A 1 71 ? 23.427 3.872 -14.795 1.00 69.69 71 ASP A O 1
ATOM 599 N N . ASP A 1 72 ? 21.466 3.407 -13.805 1.00 85.19 72 ASP A N 1
ATOM 600 C CA . ASP A 1 72 ? 22.000 3.302 -12.449 1.00 85.19 72 ASP A CA 1
ATOM 601 C C . ASP A 1 72 ? 21.481 2.043 -11.742 1.00 85.19 72 ASP A C 1
ATOM 603 O O . ASP A 1 72 ? 20.290 1.731 -11.763 1.00 85.19 72 ASP A O 1
ATOM 607 N N . ASN A 1 73 ? 22.408 1.309 -11.119 1.00 86.31 73 ASN A N 1
ATOM 608 C CA . ASN A 1 73 ? 22.135 0.004 -10.510 1.00 86.31 73 ASN A CA 1
ATOM 609 C C . ASN A 1 73 ? 21.113 0.080 -9.365 1.00 86.31 73 ASN A C 1
ATOM 611 O O . ASN A 1 73 ? 20.364 -0.868 -9.148 1.00 86.31 73 ASN A O 1
ATOM 615 N N . GLU A 1 74 ? 21.079 1.197 -8.633 1.00 90.19 74 GLU A N 1
ATOM 616 C CA . GLU A 1 74 ? 20.119 1.409 -7.547 1.00 90.19 74 GLU A CA 1
ATOM 617 C C . GLU A 1 74 ? 18.690 1.503 -8.097 1.00 90.19 74 GLU A C 1
ATOM 619 O O . GLU A 1 74 ? 17.789 0.821 -7.610 1.00 90.19 74 GLU A O 1
ATOM 624 N N . SER A 1 75 ? 18.480 2.295 -9.152 1.00 89.88 75 SER A N 1
ATOM 625 C CA . SER A 1 75 ? 17.170 2.419 -9.792 1.00 89.88 75 SER A CA 1
ATOM 626 C C . SER A 1 75 ? 16.731 1.128 -10.469 1.00 89.88 75 SER A C 1
ATOM 628 O O . SER A 1 75 ? 15.542 0.842 -10.430 1.00 89.88 75 SER A O 1
ATOM 630 N N . ALA A 1 76 ? 17.653 0.333 -11.025 1.00 91.38 76 ALA A N 1
ATOM 631 C CA . ALA A 1 76 ? 17.332 -0.988 -11.571 1.00 91.38 76 ALA A CA 1
ATOM 632 C C . ALA A 1 76 ? 16.815 -1.947 -10.484 1.00 91.38 76 ALA A C 1
ATOM 634 O O . ALA A 1 76 ? 15.749 -2.534 -10.640 1.00 91.38 76 ALA A O 1
ATOM 635 N N . HIS A 1 77 ? 17.506 -2.031 -9.342 1.00 94.56 77 HIS A N 1
ATOM 636 C CA . HIS A 1 77 ? 17.054 -2.852 -8.215 1.00 94.56 77 HIS A CA 1
ATOM 637 C C . HIS A 1 77 ? 15.685 -2.399 -7.685 1.00 94.56 77 HIS A C 1
ATOM 639 O O . HIS A 1 77 ? 14.791 -3.213 -7.461 1.00 94.56 77 HIS A O 1
ATOM 645 N N . LEU A 1 78 ? 15.506 -1.089 -7.489 1.00 96.38 78 LEU A N 1
ATOM 646 C CA . LEU A 1 78 ? 14.236 -0.538 -7.014 1.00 96.38 78 LEU A CA 1
ATOM 647 C C . LEU A 1 78 ? 13.122 -0.722 -8.051 1.00 96.38 78 LEU A C 1
ATOM 649 O O . LEU A 1 78 ? 11.980 -0.976 -7.686 1.00 96.38 78 LEU A O 1
ATOM 653 N N . TYR A 1 79 ? 13.429 -0.637 -9.343 1.00 96.06 79 TYR A N 1
ATOM 654 C CA . TYR A 1 79 ? 12.467 -0.949 -10.392 1.00 96.06 79 TYR A CA 1
ATOM 655 C C . TYR A 1 79 ? 11.971 -2.393 -10.295 1.00 96.06 79 TYR A C 1
ATOM 657 O O . TYR A 1 79 ? 10.759 -2.592 -10.289 1.00 96.06 79 TYR A O 1
ATOM 665 N N . ASP A 1 80 ? 12.868 -3.372 -10.149 1.00 95.00 80 ASP A N 1
ATOM 666 C CA . ASP A 1 80 ? 12.492 -4.787 -10.040 1.00 95.00 80 ASP A CA 1
ATOM 667 C C . ASP A 1 80 ? 11.583 -5.042 -8.825 1.00 95.00 80 ASP A C 1
ATOM 669 O O . ASP A 1 80 ? 10.561 -5.730 -8.928 1.00 95.00 80 ASP A O 1
ATOM 673 N N . GLU A 1 81 ? 11.909 -4.429 -7.683 1.00 96.56 81 GLU A N 1
ATOM 674 C CA . GLU A 1 81 ? 11.097 -4.494 -6.464 1.00 96.56 81 GLU A CA 1
ATOM 675 C C . GLU A 1 81 ? 9.691 -3.922 -6.696 1.00 96.56 81 GLU A C 1
ATOM 677 O O . GLU A 1 81 ? 8.679 -4.586 -6.447 1.00 96.56 81 GLU A O 1
ATOM 682 N N . TYR A 1 82 ? 9.608 -2.700 -7.226 1.00 97.75 82 TYR A N 1
ATOM 683 C CA . TYR A 1 82 ? 8.325 -2.043 -7.452 1.00 97.75 82 TYR A CA 1
ATOM 684 C C . TYR A 1 82 ? 7.540 -2.641 -8.623 1.00 97.75 82 TYR A C 1
ATOM 686 O O . TYR A 1 82 ? 6.316 -2.533 -8.630 1.00 97.75 82 TYR A O 1
ATOM 694 N N . TYR A 1 83 ? 8.187 -3.302 -9.585 1.00 97.56 83 TYR A N 1
ATOM 695 C CA . TYR A 1 83 ? 7.516 -4.060 -10.639 1.00 97.56 83 TYR A CA 1
ATOM 696 C C . TYR A 1 83 ? 6.777 -5.268 -10.062 1.00 97.56 83 TYR A C 1
ATOM 698 O O . TYR A 1 83 ? 5.593 -5.456 -10.348 1.00 97.56 83 TYR A O 1
ATOM 706 N N . ALA A 1 84 ? 7.424 -6.037 -9.180 1.00 97.25 84 ALA A N 1
ATOM 707 C CA . ALA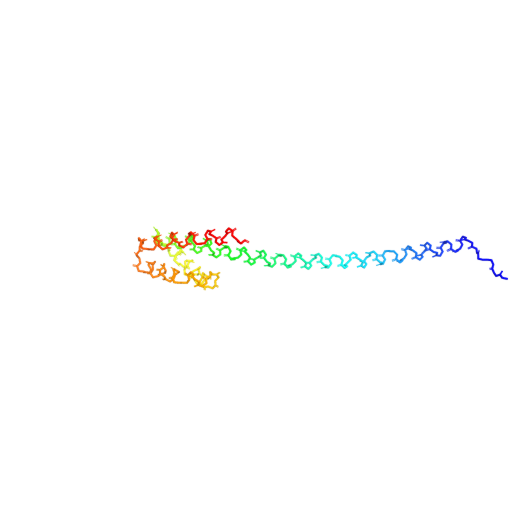 A 1 84 ? 6.769 -7.145 -8.488 1.00 97.25 84 ALA A CA 1
ATOM 708 C C . ALA A 1 84 ? 5.563 -6.665 -7.662 1.00 97.25 84 ALA A C 1
ATOM 710 O O . ALA A 1 84 ? 4.494 -7.278 -7.700 1.00 97.25 84 ALA A O 1
ATOM 711 N N . LEU A 1 85 ? 5.703 -5.532 -6.965 1.00 97.81 85 LEU A N 1
ATOM 712 C CA . LEU A 1 85 ? 4.597 -4.923 -6.222 1.00 97.81 85 LEU A CA 1
ATOM 713 C C . LEU A 1 85 ? 3.486 -4.408 -7.148 1.00 97.81 85 LEU A C 1
ATOM 715 O O . LEU A 1 85 ? 2.307 -4.589 -6.840 1.00 97.81 85 LEU A O 1
ATOM 719 N N . ALA A 1 86 ? 3.824 -3.814 -8.293 1.00 97.50 86 ALA A N 1
ATOM 720 C CA . ALA A 1 86 ? 2.840 -3.350 -9.265 1.00 97.50 86 ALA A CA 1
ATOM 721 C C . ALA A 1 86 ? 1.975 -4.508 -9.785 1.00 97.50 86 ALA A C 1
ATOM 723 O O . ALA A 1 86 ? 0.758 -4.364 -9.852 1.00 97.50 86 ALA A O 1
ATOM 724 N N . LEU A 1 87 ? 2.562 -5.682 -10.049 1.00 96.44 87 LEU A N 1
ATOM 725 C CA . LEU A 1 87 ? 1.809 -6.877 -10.458 1.00 96.44 87 LEU A CA 1
ATOM 726 C C . LEU A 1 87 ? 0.801 -7.368 -9.402 1.00 96.44 87 LEU A C 1
ATOM 728 O O . LEU A 1 87 ? -0.179 -8.016 -9.759 1.00 96.44 87 LEU A O 1
ATOM 732 N N . ILE A 1 88 ? 1.029 -7.070 -8.119 1.00 95.81 88 ILE A N 1
ATOM 733 C CA . ILE A 1 88 ? 0.140 -7.456 -7.012 1.00 95.81 88 ILE A CA 1
ATOM 734 C C . ILE A 1 88 ? -0.949 -6.401 -6.775 1.00 95.81 88 ILE A C 1
ATOM 736 O O . ILE A 1 88 ? -2.102 -6.746 -6.517 1.00 95.81 88 ILE A O 1
ATOM 740 N N . TYR A 1 89 ? -0.580 -5.118 -6.798 1.00 95.25 89 TYR A N 1
ATOM 741 C CA . TYR A 1 89 ? -1.431 -4.036 -6.293 1.00 95.25 89 TYR A CA 1
ATOM 742 C C . TYR A 1 89 ? -2.121 -3.199 -7.370 1.00 95.25 89 TYR A C 1
ATOM 744 O O . TYR A 1 89 ? -3.056 -2.456 -7.043 1.00 95.25 89 TYR A O 1
ATOM 752 N N . PHE A 1 90 ? -1.676 -3.272 -8.625 1.00 95.31 90 PHE A N 1
ATOM 753 C CA . PHE A 1 90 ? -2.345 -2.570 -9.717 1.00 95.31 90 PHE A CA 1
ATOM 754 C C . PHE A 1 90 ? -3.566 -3.374 -10.181 1.00 95.31 90 PHE A C 1
ATOM 756 O O . PHE A 1 90 ? -3.616 -4.590 -9.988 1.00 95.31 90 PHE A O 1
ATOM 763 N N . PRO A 1 91 ? -4.567 -2.723 -10.799 1.00 94.81 91 PRO A N 1
ATOM 764 C CA . PRO A 1 91 ? -5.682 -3.429 -11.408 1.00 94.81 91 PRO A CA 1
ATOM 765 C C . PRO A 1 91 ? -5.176 -4.405 -12.472 1.00 94.81 91 PRO A C 1
ATOM 767 O O . PRO A 1 91 ? -4.280 -4.070 -13.253 1.00 94.81 91 PRO A O 1
ATOM 770 N N . SER A 1 92 ? -5.761 -5.601 -12.514 1.00 94.81 92 SER A N 1
ATOM 771 C CA . SER A 1 92 ? -5.358 -6.678 -13.427 1.00 94.81 92 SER A CA 1
ATOM 772 C C . SER A 1 92 ? -5.439 -6.289 -14.906 1.00 94.81 92 SER A C 1
ATOM 774 O O . SER A 1 92 ? -4.740 -6.852 -15.742 1.00 94.81 92 SER A O 1
ATOM 776 N N . GLU A 1 93 ? -6.260 -5.295 -15.243 1.00 94.56 93 GLU A N 1
ATOM 777 C CA . GLU A 1 93 ? -6.385 -4.738 -16.590 1.00 94.56 93 GLU A CA 1
ATOM 778 C C . GLU A 1 93 ? -5.093 -4.052 -17.058 1.00 94.56 93 GLU A C 1
ATOM 780 O O . GLU A 1 93 ? -4.860 -3.940 -18.260 1.00 94.56 93 GLU A O 1
ATOM 785 N N . LEU A 1 94 ? -4.243 -3.601 -16.127 1.00 95.56 94 LEU A N 1
ATOM 786 C CA . LEU A 1 94 ? -2.968 -2.950 -16.434 1.00 95.56 94 LEU A CA 1
ATOM 787 C C . LEU A 1 94 ? -1.807 -3.940 -16.564 1.00 95.56 94 LEU A C 1
ATOM 789 O O . LEU A 1 94 ? -0.749 -3.550 -17.054 1.00 95.56 94 LEU A O 1
ATOM 793 N N . THR A 1 95 ? -1.979 -5.208 -16.176 1.00 95.56 95 THR A N 1
ATOM 794 C CA . THR A 1 95 ? -0.918 -6.226 -16.246 1.00 95.56 95 THR A CA 1
ATOM 795 C C . THR A 1 95 ? -0.262 -6.328 -17.630 1.00 95.56 95 THR A C 1
ATOM 797 O O . THR A 1 95 ? 0.969 -6.341 -17.671 1.00 95.56 95 THR A O 1
ATOM 800 N N . PRO A 1 96 ? -0.998 -6.322 -18.764 1.00 95.12 96 PRO A N 1
ATOM 801 C CA . PRO A 1 96 ? -0.369 -6.353 -20.086 1.00 95.12 96 PRO A CA 1
ATOM 802 C C . PRO A 1 96 ? 0.571 -5.164 -20.330 1.00 95.12 96 PRO A C 1
ATOM 804 O O . PRO A 1 96 ? 1.678 -5.353 -20.824 1.00 95.12 96 PRO A O 1
ATOM 807 N N . VAL A 1 97 ? 0.166 -3.957 -19.918 1.00 95.06 97 VAL A N 1
ATOM 808 C CA . VAL A 1 97 ? 0.974 -2.733 -20.059 1.00 95.06 97 VAL A CA 1
ATOM 809 C C . VAL A 1 97 ? 2.209 -2.786 -19.156 1.00 95.06 97 VAL A C 1
ATOM 811 O O . VAL A 1 97 ? 3.294 -2.395 -19.572 1.00 95.06 97 VAL A O 1
ATOM 814 N N . LEU A 1 98 ? 2.081 -3.314 -17.934 1.00 96.50 98 LEU A N 1
ATOM 815 C CA . LEU A 1 98 ? 3.220 -3.500 -17.026 1.00 96.50 98 LEU A CA 1
ATOM 816 C C . LEU A 1 98 ? 4.260 -4.466 -17.605 1.00 96.50 98 LEU A C 1
ATOM 818 O O . LEU A 1 98 ? 5.460 -4.196 -17.533 1.00 96.50 98 LEU A O 1
ATOM 822 N N . MET A 1 99 ? 3.806 -5.581 -18.184 1.00 95.88 99 MET A N 1
ATOM 823 C CA . MET A 1 99 ? 4.685 -6.566 -18.817 1.00 95.88 99 MET A CA 1
ATOM 824 C C . MET A 1 99 ? 5.375 -5.996 -20.062 1.00 95.88 99 MET A C 1
ATOM 826 O O . MET A 1 99 ? 6.561 -6.256 -20.256 1.00 95.88 99 MET A O 1
ATOM 830 N N . ASP A 1 100 ? 4.666 -5.193 -20.860 1.00 94.88 100 ASP A N 1
ATOM 831 C CA . ASP A 1 100 ? 5.220 -4.518 -22.039 1.00 94.88 100 ASP A CA 1
ATOM 832 C C . ASP A 1 100 ? 6.309 -3.502 -21.659 1.00 94.88 100 ASP A C 1
ATOM 834 O O . ASP A 1 100 ? 7.418 -3.541 -22.194 1.00 94.88 100 ASP A O 1
ATOM 838 N N . ILE A 1 101 ? 6.057 -2.667 -20.643 1.00 95.25 101 ILE A N 1
ATOM 839 C CA . ILE A 1 101 ? 7.071 -1.759 -20.084 1.00 95.25 101 ILE A CA 1
ATOM 840 C C . ILE A 1 101 ? 8.287 -2.554 -19.606 1.00 95.25 101 ILE A C 1
ATOM 842 O O . ILE A 1 101 ? 9.412 -2.188 -19.931 1.00 95.25 101 ILE A O 1
ATOM 846 N N . ASN A 1 102 ? 8.090 -3.648 -18.866 1.00 95.69 102 ASN A N 1
ATOM 847 C CA . ASN A 1 102 ? 9.196 -4.474 -18.382 1.00 95.69 102 ASN A CA 1
ATOM 848 C C . ASN A 1 102 ? 10.010 -5.095 -19.520 1.00 95.69 102 ASN A C 1
ATOM 850 O O . ASN A 1 102 ? 11.242 -5.085 -19.488 1.00 95.69 102 ASN A O 1
ATOM 854 N N . GLN A 1 103 ? 9.350 -5.575 -20.571 1.00 94.00 103 GLN A N 1
ATOM 855 C CA . GLN A 1 103 ? 10.036 -6.045 -21.767 1.00 94.00 103 GLN A CA 1
ATOM 856 C C . GLN A 1 103 ? 10.827 -4.913 -22.443 1.00 94.00 103 GLN A C 1
ATOM 858 O O . GLN A 1 103 ? 11.985 -5.107 -22.816 1.00 94.00 103 GLN A O 1
ATOM 863 N N . CYS A 1 104 ? 10.254 -3.717 -22.573 1.00 91.25 104 CYS A N 1
ATOM 864 C CA . CYS A 1 104 ? 10.930 -2.583 -23.201 1.00 91.25 104 CYS A CA 1
ATOM 865 C C . CYS A 1 104 ? 12.119 -2.069 -22.364 1.00 91.25 104 CYS A C 1
ATOM 867 O O . CYS A 1 104 ? 13.179 -1.779 -22.924 1.00 91.25 104 CYS A O 1
ATOM 869 N N . VAL A 1 105 ? 11.993 -2.033 -21.034 1.00 90.50 105 VAL A N 1
ATOM 870 C CA . VAL A 1 105 ? 13.070 -1.649 -20.105 1.00 90.50 105 VAL A CA 1
ATOM 871 C C . VAL A 1 105 ? 14.215 -2.662 -20.161 1.00 90.50 105 VAL A C 1
ATOM 873 O O . VAL A 1 105 ? 15.369 -2.279 -20.350 1.00 90.50 105 VAL A O 1
ATOM 876 N N . THR A 1 106 ? 13.912 -3.961 -20.085 1.00 88.94 106 THR A N 1
ATOM 877 C CA . THR A 1 106 ? 14.929 -5.032 -20.124 1.00 88.94 106 THR A CA 1
ATOM 878 C C . THR A 1 106 ? 15.644 -5.130 -21.473 1.00 88.94 106 THR A C 1
ATOM 880 O O . THR A 1 106 ? 16.850 -5.373 -21.519 1.00 88.94 106 THR A O 1
ATOM 883 N N . THR A 1 107 ? 14.939 -4.880 -22.579 1.00 89.44 107 THR A N 1
ATOM 884 C CA . THR A 1 107 ? 15.524 -4.834 -23.934 1.00 89.44 107 THR A CA 1
ATOM 885 C C . THR A 1 107 ? 16.185 -3.495 -24.276 1.00 89.44 107 THR A C 1
ATOM 887 O O . THR A 1 107 ? 16.726 -3.344 -25.371 1.00 89.44 107 THR A O 1
ATOM 890 N N . ARG A 1 108 ? 16.186 -2.529 -23.343 1.00 84.06 108 ARG A N 1
ATOM 891 C CA . ARG A 1 108 ? 16.719 -1.166 -23.512 1.00 84.06 108 ARG A CA 1
ATOM 892 C C . ARG A 1 108 ? 16.094 -0.397 -24.684 1.00 84.06 108 ARG A C 1
ATOM 894 O O . ARG A 1 108 ? 16.732 0.466 -25.290 1.00 84.06 108 ARG A O 1
ATOM 901 N N . ASN A 1 109 ? 14.822 -0.661 -24.979 1.00 84.06 109 ASN A N 1
ATOM 902 C CA . ASN A 1 109 ? 14.043 0.095 -25.953 1.00 84.06 109 ASN A CA 1
ATOM 903 C C . ASN A 1 109 ? 13.368 1.307 -25.290 1.00 84.06 109 ASN A C 1
ATOM 905 O O . ASN A 1 109 ? 12.176 1.297 -24.972 1.00 84.06 109 ASN A O 1
ATOM 909 N N . GLY A 1 110 ? 14.153 2.363 -25.056 1.00 80.25 110 GLY A N 1
ATOM 910 C CA . GLY A 1 110 ? 13.707 3.543 -24.308 1.00 80.25 110 GLY A CA 1
ATOM 911 C C . GLY A 1 110 ? 12.521 4.288 -24.934 1.00 80.25 110 GLY A C 1
ATOM 912 O O . GLY A 1 110 ? 11.670 4.783 -24.202 1.00 80.25 110 GLY A O 1
ATOM 913 N N . PHE A 1 111 ? 12.419 4.330 -26.269 1.00 79.75 111 PHE A N 1
ATOM 914 C CA . PHE A 1 111 ? 11.322 5.023 -26.959 1.00 79.75 111 PHE A CA 1
ATOM 915 C C . PHE A 1 111 ? 9.975 4.321 -26.732 1.00 79.75 111 PHE A C 1
ATOM 917 O O . PHE A 1 111 ? 9.035 4.950 -26.255 1.00 79.75 111 PHE A O 1
ATOM 924 N N . GLN A 1 112 ? 9.903 3.005 -26.972 1.00 82.75 112 GLN A N 1
ATOM 925 C CA . GLN A 1 112 ? 8.682 2.227 -26.714 1.00 82.75 112 GLN A CA 1
ATOM 926 C C . GLN A 1 112 ? 8.331 2.194 -25.222 1.00 82.75 112 GLN A C 1
ATOM 928 O O . GLN A 1 112 ? 7.168 2.361 -24.858 1.00 82.75 112 GLN A O 1
ATOM 933 N N . SER A 1 113 ? 9.345 2.084 -24.353 1.00 84.50 113 SER A N 1
ATOM 934 C CA . SER A 1 113 ? 9.146 2.164 -22.900 1.00 84.50 113 SER A CA 1
ATOM 935 C C . SER A 1 113 ? 8.479 3.477 -22.488 1.00 84.50 113 SER A C 1
ATOM 937 O O . SER A 1 113 ? 7.615 3.480 -21.616 1.00 84.50 113 SER A O 1
ATOM 939 N N . LEU A 1 114 ? 8.876 4.598 -23.101 1.00 90.81 114 LEU A N 1
ATOM 940 C CA . LEU A 1 114 ? 8.345 5.920 -22.777 1.00 90.81 114 LEU A CA 1
ATOM 941 C C . LEU A 1 114 ? 6.885 6.083 -23.219 1.00 90.81 114 LEU A C 1
ATOM 943 O O . LEU A 1 114 ? 6.088 6.662 -22.479 1.00 90.81 114 LEU A O 1
ATOM 947 N N . ASP A 1 115 ? 6.518 5.562 -24.389 1.00 91.38 115 ASP A N 1
ATOM 948 C CA . ASP A 1 115 ? 5.135 5.595 -24.872 1.00 91.38 115 ASP A CA 1
ATOM 949 C C . ASP A 1 115 ? 4.208 4.776 -23.963 1.00 91.38 115 ASP A C 1
ATOM 951 O O . ASP A 1 115 ? 3.211 5.309 -23.459 1.00 91.38 115 ASP A O 1
ATOM 955 N N . ALA A 1 116 ? 4.590 3.532 -23.655 1.00 91.19 116 ALA A N 1
ATOM 956 C CA . ALA A 1 116 ? 3.847 2.666 -22.739 1.00 91.19 116 ALA A CA 1
ATOM 957 C C . ALA A 1 116 ? 3.772 3.263 -21.318 1.00 91.19 116 ALA A C 1
ATOM 959 O O . ALA A 1 116 ? 2.715 3.268 -20.680 1.00 91.19 116 ALA A O 1
ATOM 960 N N . PHE A 1 117 ? 4.863 3.867 -20.836 1.00 94.50 117 PHE A N 1
ATOM 961 C CA . PHE A 1 117 ? 4.901 4.588 -19.562 1.00 94.50 117 PHE A CA 1
ATOM 962 C C . PHE A 1 117 ? 3.926 5.776 -19.521 1.00 94.50 117 PHE A C 1
ATOM 964 O O . PHE A 1 117 ? 3.239 5.995 -18.516 1.00 94.50 117 PHE A O 1
ATOM 971 N N . ASN A 1 118 ? 3.851 6.559 -20.600 1.00 93.50 118 ASN A N 1
ATOM 972 C CA . ASN A 1 118 ? 2.956 7.711 -20.690 1.00 93.50 118 ASN A CA 1
ATOM 973 C C . ASN A 1 118 ? 1.483 7.288 -20.695 1.00 93.50 118 ASN A C 1
ATOM 975 O O . ASN A 1 118 ? 0.645 7.973 -20.099 1.00 93.50 118 ASN A O 1
ATOM 979 N N . GLU A 1 119 ? 1.156 6.172 -21.350 1.00 92.38 119 GLU A N 1
ATOM 980 C CA . GLU A 1 119 ? -0.179 5.578 -21.299 1.00 92.38 119 GLU A CA 1
ATOM 981 C C . GLU A 1 119 ? -0.524 5.119 -19.879 1.00 92.38 119 GLU A C 1
ATOM 983 O O . GLU A 1 119 ? -1.533 5.552 -19.311 1.00 92.38 119 GLU A O 1
ATOM 988 N N . LEU A 1 120 ? 0.361 4.338 -19.256 1.00 94.00 120 LEU A N 1
ATOM 989 C CA . LEU A 1 120 ? 0.169 3.855 -17.894 1.00 94.00 120 LEU A CA 1
ATOM 990 C C . LEU A 1 120 ? -0.012 5.006 -16.892 1.00 94.00 120 LEU A C 1
ATOM 992 O O . LEU A 1 120 ? -0.906 4.968 -16.045 1.00 94.00 120 LEU A O 1
ATOM 996 N N . SER A 1 121 ? 0.783 6.0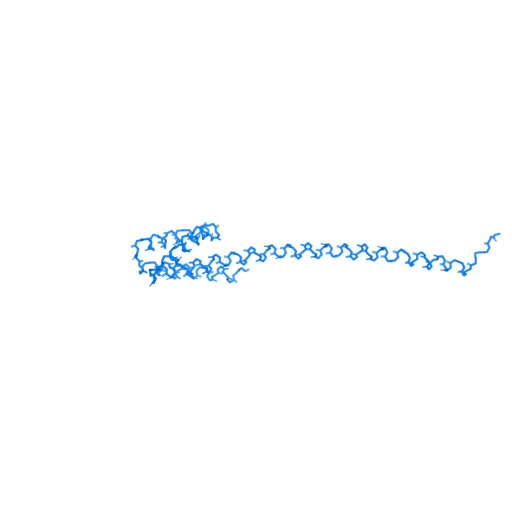70 -17.017 1.00 94.44 121 SER A N 1
ATOM 997 C CA . SER A 1 121 ?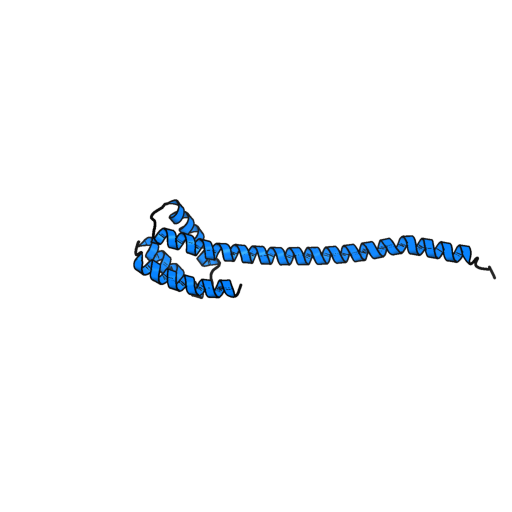 0.700 7.255 -16.154 1.00 94.44 121 SER A CA 1
ATOM 998 C C . SER A 1 121 ? -0.667 7.948 -16.226 1.00 94.44 121 SER A C 1
ATOM 1000 O O . SER A 1 121 ? -1.148 8.479 -15.219 1.00 94.44 121 SER A O 1
ATOM 1002 N N . LYS A 1 122 ? -1.333 7.939 -17.391 1.00 93.38 122 LYS A N 1
ATOM 1003 C CA . LYS A 1 122 ? -2.699 8.474 -17.539 1.00 93.38 122 LYS A CA 1
ATOM 1004 C C . LYS A 1 122 ? -3.714 7.606 -16.797 1.00 93.38 122 LYS A C 1
ATOM 1006 O O . LYS A 1 122 ? -4.557 8.155 -16.086 1.00 93.38 122 LYS A O 1
ATOM 1011 N N . ASN A 1 123 ? -3.593 6.284 -16.911 1.00 92.31 123 ASN A N 1
ATOM 1012 C CA . ASN A 1 123 ? -4.469 5.332 -16.226 1.00 92.31 123 ASN A CA 1
ATOM 1013 C C . ASN A 1 123 ? -4.321 5.445 -14.701 1.00 92.31 123 ASN A C 1
ATOM 1015 O O . ASN A 1 123 ? -5.310 5.629 -13.991 1.00 92.31 123 ASN A O 1
ATOM 1019 N N . ILE A 1 124 ? -3.081 5.468 -14.202 1.00 92.75 124 ILE A N 1
ATOM 1020 C CA . ILE A 1 124 ? -2.780 5.637 -12.773 1.00 92.75 124 ILE A CA 1
ATOM 1021 C C . ILE A 1 124 ? -3.288 6.982 -12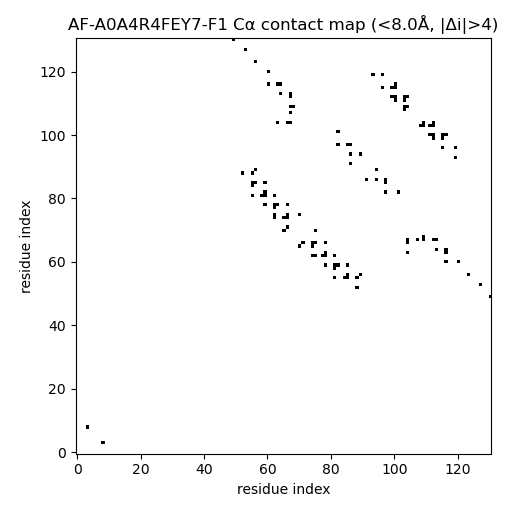.248 1.00 92.75 124 ILE A C 1
ATOM 1023 O O . ILE A 1 124 ? -3.852 7.039 -11.159 1.00 92.75 124 ILE A O 1
ATOM 1027 N N . ARG A 1 125 ? -3.172 8.071 -13.020 1.00 92.00 125 ARG A N 1
ATOM 1028 C CA . ARG A 1 125 ? -3.757 9.367 -12.635 1.00 92.00 125 ARG A CA 1
ATOM 1029 C C . ARG A 1 125 ? -5.271 9.274 -12.425 1.00 92.00 125 ARG A C 1
ATOM 1031 O O . ARG A 1 125 ? -5.785 9.940 -11.531 1.00 92.00 125 ARG A O 1
ATOM 1038 N N . GLY A 1 126 ? -5.982 8.509 -13.254 1.00 90.81 126 GLY A N 1
ATOM 1039 C CA . GLY A 1 126 ? -7.413 8.258 -13.072 1.00 90.81 126 GLY A CA 1
ATOM 1040 C C . GLY A 1 126 ? -7.688 7.547 -11.749 1.00 90.8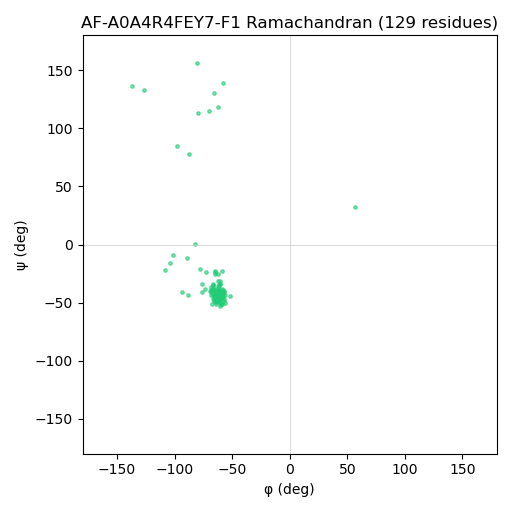1 126 GLY A C 1
ATOM 1041 O O . GLY A 1 126 ? -8.483 8.027 -10.948 1.00 90.81 126 GLY A O 1
ATOM 1042 N N . ILE A 1 127 ? -6.940 6.475 -11.490 1.00 90.75 127 ILE A N 1
ATOM 1043 C CA . ILE A 1 127 ? -7.047 5.658 -10.277 1.00 90.75 127 ILE A CA 1
ATOM 1044 C C . ILE A 1 127 ? -6.781 6.493 -9.016 1.00 90.75 127 ILE A C 1
ATOM 1046 O O . ILE A 1 127 ? -7.615 6.529 -8.114 1.00 90.75 127 ILE A O 1
ATOM 1050 N N . LEU A 1 128 ? -5.668 7.231 -8.976 1.00 89.69 128 LEU A N 1
ATOM 1051 C CA . LEU A 1 128 ? -5.275 8.047 -7.821 1.00 89.69 128 LEU A CA 1
ATOM 1052 C C . LEU A 1 128 ? -6.243 9.200 -7.524 1.00 89.69 128 LEU A C 1
ATOM 1054 O O . LEU A 1 128 ? -6.278 9.679 -6.398 1.00 89.69 128 LEU A O 1
ATOM 1058 N N . LYS A 1 129 ? -7.027 9.663 -8.506 1.00 89.44 129 LYS A N 1
ATOM 1059 C CA . LYS A 1 129 ? -8.082 10.668 -8.280 1.00 89.44 129 LYS A CA 1
ATOM 1060 C C . LYS A 1 129 ? -9.344 10.086 -7.646 1.00 89.44 129 LYS A C 1
ATOM 1062 O O . LYS A 1 129 ? -10.151 10.846 -7.122 1.00 89.44 129 LYS A O 1
ATOM 1067 N N . THR A 1 130 ? -9.541 8.777 -7.772 1.00 85.88 130 THR A N 1
ATOM 1068 C CA . THR A 1 130 ? -10.724 8.061 -7.271 1.00 85.88 130 THR A CA 1
ATOM 1069 C C . THR A 1 130 ? -10.478 7.306 -5.964 1.00 85.88 130 THR A C 1
ATOM 1071 O O . THR A 1 130 ? -11.433 6.794 -5.387 1.00 85.88 130 THR A O 1
ATOM 1074 N N . MET A 1 131 ? -9.217 7.221 -5.526 1.00 80.25 131 MET A N 1
ATOM 1075 C CA . MET A 1 131 ? -8.800 6.675 -4.228 1.00 80.25 131 MET A CA 1
ATOM 1076 C C . MET A 1 131 ? -9.016 7.678 -3.102 1.00 80.25 131 MET A C 1
ATOM 1078 O O . MET A 1 131 ? -9.408 7.218 -2.007 1.00 80.25 131 MET A O 1
#

Foldseek 3Di:
DDDPDPVVVVVVVVVVCVVVVVVVVVVVVVVVVVVVVVVVVVVVVVVVVLVVLVCLLVQLLVLLVCLLPHDDPVSVVSNVVSLVVCCVRPPPVCVVLSVQLVVCSVVSVSVSNVVSSVVVVVVVVVVNVVD

Secondary structure (DSSP, 8-state):
-----HHHHHHHHHHHHHHHHHHHHHHHHHHHHHHHHHHHHHHHHHHHHHHHHHHHHHHHHHHHHHHHH---HHHHHHHHHHHHHHHHHS-GGGHHHHHHHHHHHHTT-HHHHHHHHHHHHHHHHHHHHH-

Sequence (131 aa):
MPKLDLTVTISVILALCATITPSITTFLNNRHQLKMKKLELELQEKKELLFYRREVYENYLKYTMRCIHRDDNESAHLYDEYYALALIYFPSELTPVLMDINQCVTTRNGFQSLDAFNELSKNIRGILKTM

Organism: NCBI:txid1796622